Protein AF-A0A935HX76-F1 (afdb_monomer_lite)

Radius of gyration: 33.96 Å; chains: 1; bounding box: 67×40×99 Å

Secondary structure (DSSP, 8-state):
--HHHHHHHHHHHHHHHHHHHHHHHHHHHHHHHTS-GGG--HHHHHHHHHHHHHHHHHHHHHHHHHHH--GGGHHHHHHHHHHHHHHHHHHHHHHHHHHHHHHHHHHHHHHHHHHHHHHHHHHHHHHHHHHHHHHHHHHHHHHHHTT-

Sequence (148 aa):
MDREFSNFVKKIAGNIAFTGAVLLPVTLFLSFLVIPDIALSGSVFTYTSLAFISLLFLCNFLYAVIKNSEVKYIGAAFYLLIISLGFIILKNQAAFGAASEKHLAVINLKAQELEKRKKERQLILQALMVRKFITGYVLHVINLMLRL

pLDDT: mean 87.77, std 7.16, range [55.03, 96.75]

Structure (mmCIF, N/CA/C/O backbone):
data_AF-A0A935HX76-F1
#
_entry.id   AF-A0A935HX76-F1
#
loop_
_atom_site.group_PDB
_atom_site.id
_atom_site.type_symbol
_atom_site.label_atom_id
_atom_site.label_alt_id
_atom_site.label_comp_id
_atom_site.label_asym_id
_atom_site.label_entity_id
_atom_site.label_seq_id
_atom_site.pdbx_PDB_ins_code
_atom_site.Cartn_x
_atom_site.Cartn_y
_atom_site.Cartn_z
_atom_site.occupancy
_atom_site.B_iso_or_equiv
_atom_site.auth_seq_id
_atom_site.auth_comp_id
_atom_site.auth_asym_id
_atom_site.auth_atom_id
_atom_site.pdbx_PDB_model_num
ATOM 1 N N . MET A 1 1 ? -25.492 20.176 22.865 1.00 55.03 1 MET A N 1
ATOM 2 C CA . MET A 1 1 ? -25.484 18.921 22.085 1.00 55.03 1 MET A CA 1
ATOM 3 C C . MET A 1 1 ? -25.967 17.825 23.021 1.00 55.03 1 MET A C 1
ATOM 5 O O . MET A 1 1 ? -25.316 17.605 24.039 1.00 55.03 1 MET A O 1
ATOM 9 N N . ASP A 1 2 ? -27.132 17.236 22.754 1.00 75.38 2 ASP A N 1
ATOM 10 C CA . ASP A 1 2 ? -27.762 16.276 23.665 1.00 75.38 2 ASP A CA 1
ATOM 11 C C . ASP A 1 2 ? -26.901 15.024 23.847 1.00 75.38 2 ASP A C 1
ATOM 13 O O . ASP A 1 2 ? -26.417 14.421 22.884 1.00 75.38 2 ASP A O 1
ATOM 17 N N . ARG A 1 3 ? -26.678 14.639 25.110 1.00 77.06 3 ARG A N 1
ATOM 18 C CA . ARG A 1 3 ? -25.843 13.480 25.478 1.00 77.06 3 ARG A CA 1
ATOM 19 C C . ARG A 1 3 ? -26.363 12.184 24.851 1.00 77.06 3 ARG A C 1
ATOM 21 O O . ARG A 1 3 ? -25.574 11.310 24.504 1.00 77.06 3 ARG A O 1
ATOM 28 N N . GLU A 1 4 ? -27.674 12.096 24.662 1.00 77.31 4 GLU A N 1
ATOM 29 C CA . GLU A 1 4 ? -28.353 10.978 24.013 1.00 77.31 4 GLU A CA 1
ATOM 30 C C . GLU A 1 4 ? -27.970 10.855 22.531 1.00 77.31 4 GLU A C 1
ATOM 32 O O . GLU A 1 4 ? -27.551 9.786 22.085 1.00 77.31 4 GLU A O 1
ATOM 37 N N . PHE A 1 5 ? -27.972 11.972 21.797 1.00 76.94 5 PHE A N 1
ATOM 38 C CA . PHE A 1 5 ? -27.533 12.015 20.401 1.00 76.94 5 PHE A CA 1
ATOM 39 C C . PHE A 1 5 ? -26.046 11.653 20.258 1.00 76.94 5 PHE A C 1
ATOM 41 O O . PHE A 1 5 ? -25.671 10.865 19.391 1.00 76.94 5 PHE A O 1
ATOM 48 N N . SER A 1 6 ? -25.186 12.158 21.151 1.00 74.31 6 SER A N 1
ATOM 49 C CA . SER A 1 6 ? -23.754 11.816 21.148 1.00 74.31 6 SER A CA 1
ATOM 50 C C . SER A 1 6 ? -23.509 10.318 21.369 1.00 74.31 6 SER A C 1
ATOM 52 O O . SER A 1 6 ? -22.677 9.716 20.688 1.00 74.31 6 SER A O 1
ATOM 54 N N . ASN A 1 7 ? -24.253 9.693 22.284 1.00 78.75 7 ASN A N 1
ATOM 55 C CA . ASN A 1 7 ? -24.139 8.262 22.560 1.00 78.75 7 ASN A CA 1
ATOM 56 C C . ASN A 1 7 ? -24.668 7.403 21.404 1.00 78.75 7 ASN A C 1
ATOM 58 O O . ASN A 1 7 ? -24.053 6.391 21.065 1.00 78.75 7 ASN A O 1
ATOM 62 N N . PHE A 1 8 ? -25.758 7.827 20.761 1.00 77.88 8 PHE A N 1
ATOM 63 C CA . PHE A 1 8 ? -26.295 7.171 19.570 1.00 77.88 8 PHE A CA 1
ATOM 64 C C . PHE A 1 8 ? -25.283 7.171 18.417 1.00 77.88 8 PHE A C 1
ATOM 66 O O . PHE A 1 8 ? -24.963 6.113 17.869 1.00 77.88 8 PHE A O 1
ATOM 73 N N . VAL A 1 9 ? -24.700 8.336 18.112 1.00 78.25 9 VAL A N 1
ATOM 74 C CA . VAL A 1 9 ? -23.682 8.478 17.061 1.00 78.25 9 VAL A CA 1
ATOM 75 C C . VAL A 1 9 ? -22.449 7.628 17.369 1.00 78.25 9 VAL A C 1
ATOM 77 O O . VAL A 1 9 ? -21.981 6.907 16.492 1.00 78.25 9 VAL A O 1
ATOM 80 N N . LYS A 1 10 ? -21.947 7.640 18.612 1.00 74.88 10 LYS A N 1
ATOM 81 C CA . LYS A 1 10 ? -20.795 6.813 19.018 1.00 74.88 10 LYS A CA 1
ATOM 82 C C . LYS A 1 10 ? -21.051 5.322 18.837 1.00 74.88 10 LYS A C 1
ATOM 84 O O . LYS A 1 10 ? -20.163 4.609 18.380 1.00 74.88 10 LYS A O 1
ATOM 89 N N . LYS A 1 11 ? -22.253 4.851 19.171 1.00 80.69 11 LYS A N 1
ATOM 90 C CA . LYS A 1 11 ? -22.613 3.435 19.058 1.00 80.69 11 LYS A CA 1
ATOM 91 C C . LYS A 1 11 ? -22.684 2.985 17.599 1.00 80.69 11 LYS A C 1
ATOM 93 O O . LYS A 1 11 ? -22.139 1.939 17.261 1.00 80.69 11 LYS A O 1
ATOM 98 N N . ILE A 1 12 ? -23.308 3.783 16.731 1.00 84.50 12 ILE A N 1
ATOM 99 C CA . ILE A 1 12 ? -23.416 3.467 15.300 1.00 84.50 12 ILE A CA 1
ATOM 100 C C . ILE A 1 12 ? -22.058 3.589 14.611 1.00 84.50 12 ILE A C 1
ATOM 102 O O . ILE A 1 12 ? -21.601 2.633 13.987 1.00 84.50 12 ILE A O 1
ATOM 106 N N . ALA A 1 13 ? -21.390 4.735 14.750 1.00 82.81 13 ALA A N 1
ATOM 107 C CA . ALA A 1 13 ? -20.107 4.983 14.101 1.00 82.81 13 ALA A CA 1
ATOM 108 C C . ALA A 1 13 ? -19.023 4.023 14.607 1.00 82.81 13 ALA A C 1
ATOM 110 O O . ALA A 1 13 ? -18.251 3.502 13.807 1.00 82.81 13 ALA A O 1
ATOM 111 N N . GLY A 1 14 ? -19.000 3.740 15.913 1.00 80.62 14 GLY A N 1
ATOM 112 C CA . GLY A 1 14 ? -18.091 2.770 16.518 1.00 80.62 14 GLY A CA 1
ATOM 113 C C . GLY A 1 14 ? -18.295 1.368 15.952 1.00 80.62 14 GLY A C 1
ATOM 114 O O . GLY A 1 14 ? -17.329 0.758 15.502 1.00 80.62 14 GLY A O 1
ATOM 115 N N . ASN A 1 15 ? -19.540 0.884 15.886 1.00 83.94 15 ASN A N 1
ATOM 116 C CA . ASN A 1 15 ? -19.824 -0.427 15.300 1.00 83.94 15 ASN A CA 1
ATOM 117 C C . ASN A 1 15 ? -19.412 -0.505 13.825 1.00 83.94 15 ASN A C 1
ATOM 119 O O . ASN A 1 15 ? -18.750 -1.463 13.444 1.00 83.94 15 ASN A O 1
ATOM 123 N N . ILE A 1 16 ? -19.740 0.504 13.010 1.00 87.50 16 ILE A N 1
ATOM 124 C CA . ILE A 1 16 ? -19.343 0.537 11.592 1.00 87.50 16 ILE A CA 1
ATOM 125 C C . ILE A 1 16 ? -17.815 0.529 11.459 1.00 87.50 16 ILE A C 1
ATOM 127 O O . ILE A 1 16 ? -17.267 -0.264 10.692 1.00 87.50 16 ILE A O 1
ATOM 131 N N . ALA A 1 17 ? -17.123 1.376 12.226 1.00 86.19 17 ALA A N 1
ATOM 132 C CA . ALA A 1 17 ? -15.667 1.463 12.207 1.00 86.19 17 ALA A CA 1
ATOM 133 C C . ALA A 1 17 ? -15.014 0.144 12.633 1.00 86.19 17 ALA A C 1
ATOM 135 O O . ALA A 1 17 ? -14.057 -0.293 12.004 1.00 86.19 17 ALA A O 1
ATOM 136 N N . PHE A 1 18 ? -15.547 -0.518 13.660 1.00 86.62 18 PHE A N 1
ATOM 137 C CA . PHE A 1 18 ? -15.044 -1.805 14.125 1.00 86.62 18 PHE A CA 1
ATOM 138 C C . PHE A 1 18 ? -15.278 -2.918 13.108 1.00 86.62 18 PHE A C 1
ATOM 140 O O . PHE A 1 18 ? -14.344 -3.645 12.783 1.00 86.62 18 PHE A O 1
ATOM 147 N N . THR A 1 19 ? -16.485 -3.026 12.546 1.00 88.25 19 THR A N 1
ATOM 148 C CA . THR A 1 19 ? -16.773 -4.010 11.495 1.00 88.25 19 THR A CA 1
ATOM 149 C C . THR A 1 19 ? -15.864 -3.800 10.285 1.00 88.25 19 THR A C 1
ATOM 151 O O . THR A 1 19 ? -15.286 -4.764 9.786 1.00 88.25 19 THR A O 1
ATOM 154 N N . GLY A 1 20 ? -15.665 -2.551 9.853 1.00 89.00 20 GLY A N 1
ATOM 155 C CA . GLY A 1 20 ? -14.722 -2.226 8.782 1.00 89.00 20 GLY A CA 1
ATOM 156 C C . GLY A 1 20 ? -13.276 -2.584 9.137 1.00 89.00 20 GLY A C 1
ATOM 157 O O . GLY A 1 20 ? -12.587 -3.227 8.348 1.00 89.00 20 GLY A O 1
ATOM 158 N N . ALA A 1 21 ? -12.827 -2.232 10.343 1.00 88.94 21 ALA A N 1
ATOM 159 C CA . ALA A 1 21 ? -11.473 -2.513 10.811 1.00 88.94 21 ALA A CA 1
ATOM 160 C C . ALA A 1 21 ? -11.178 -4.012 10.939 1.00 88.94 21 ALA A C 1
ATOM 162 O O . ALA A 1 21 ? -10.058 -4.413 10.653 1.00 88.94 21 ALA A O 1
ATOM 163 N N . VAL A 1 22 ? -12.164 -4.835 11.311 1.00 89.94 22 VAL A N 1
ATOM 164 C CA . VAL A 1 22 ? -12.043 -6.303 11.367 1.00 89.94 22 VAL A CA 1
ATOM 165 C C . VAL A 1 22 ? -12.080 -6.928 9.970 1.00 89.94 22 VAL A C 1
ATOM 167 O O . VAL A 1 22 ? -11.416 -7.934 9.723 1.00 89.94 22 VAL A O 1
ATOM 170 N N . LEU A 1 23 ? -12.803 -6.325 9.025 1.00 93.25 23 LEU A N 1
ATOM 171 C CA . LEU A 1 23 ? -12.852 -6.800 7.643 1.00 93.25 23 LEU A CA 1
ATOM 172 C C . LEU A 1 23 ? -11.525 -6.566 6.895 1.00 93.25 23 LEU A C 1
ATOM 174 O O . LEU A 1 23 ? -11.131 -7.376 6.053 1.00 93.25 23 LEU A O 1
ATOM 178 N N . LEU A 1 24 ? -10.806 -5.487 7.212 1.00 91.38 24 LEU A N 1
ATOM 179 C CA . LEU A 1 24 ? -9.512 -5.152 6.604 1.00 91.38 24 LEU A CA 1
ATOM 180 C C . LEU A 1 24 ? -8.436 -6.251 6.734 1.00 91.38 24 LEU A C 1
ATOM 182 O O . LEU A 1 24 ? -7.872 -6.623 5.710 1.00 91.38 24 LEU A O 1
ATOM 186 N N . PRO A 1 25 ? -8.127 -6.824 7.913 1.00 90.88 25 PRO A N 1
ATOM 187 C CA . PRO A 1 25 ? -7.128 -7.884 8.019 1.00 90.88 25 PRO A CA 1
ATOM 188 C C . PRO A 1 25 ? -7.560 -9.164 7.294 1.00 90.88 25 PRO A C 1
ATOM 190 O O . PRO A 1 25 ? -6.720 -9.823 6.687 1.00 90.88 25 PRO A O 1
ATOM 193 N N . VAL A 1 26 ? -8.857 -9.494 7.281 1.00 91.62 26 VAL A N 1
ATOM 194 C CA . VAL A 1 26 ? -9.381 -10.653 6.533 1.00 91.62 26 VAL A CA 1
ATOM 195 C C . VAL A 1 26 ? -9.187 -10.459 5.028 1.00 91.62 26 VAL A C 1
ATOM 197 O O . VAL A 1 26 ? -8.671 -11.337 4.339 1.00 91.62 26 VAL A O 1
ATOM 200 N N . THR A 1 27 ? -9.552 -9.286 4.510 1.00 92.50 27 THR A N 1
ATOM 201 C CA . THR A 1 27 ? -9.378 -8.952 3.088 1.00 92.50 27 THR A CA 1
ATOM 202 C C . THR A 1 27 ? -7.907 -8.828 2.699 1.00 92.50 27 THR A C 1
ATOM 204 O O . THR A 1 27 ? -7.526 -9.278 1.620 1.00 92.50 27 THR A O 1
ATOM 207 N N . LEU A 1 28 ? -7.057 -8.296 3.581 1.00 92.69 28 LEU A N 1
ATOM 208 C CA . LEU A 1 28 ? -5.609 -8.253 3.387 1.00 92.69 28 LEU A CA 1
ATOM 209 C C . LEU A 1 28 ? -5.012 -9.661 3.303 1.00 92.69 28 LEU A C 1
ATOM 211 O O . LEU A 1 28 ? -4.186 -9.915 2.428 1.00 92.69 28 LEU A O 1
ATOM 215 N N . PHE A 1 29 ? -5.454 -10.575 4.170 1.00 92.56 29 PHE A N 1
ATOM 216 C CA . PHE A 1 29 ? -5.018 -11.970 4.162 1.00 92.56 29 PHE A CA 1
ATOM 217 C C . PHE A 1 29 ? -5.385 -12.666 2.850 1.00 92.56 29 PHE A C 1
ATOM 219 O O . PHE A 1 29 ? -4.523 -13.241 2.188 1.00 92.56 29 PHE A O 1
ATOM 226 N N . LEU A 1 30 ? -6.645 -12.541 2.428 1.00 92.38 30 LEU A N 1
ATOM 227 C CA . LEU A 1 30 ? -7.109 -13.079 1.148 1.00 92.38 30 LEU A CA 1
ATOM 228 C C . LEU A 1 30 ? -6.348 -12.464 -0.028 1.00 92.38 30 LEU A C 1
ATOM 230 O O . LEU A 1 30 ? -5.911 -13.183 -0.920 1.00 92.38 30 LEU A O 1
ATOM 234 N N . SER A 1 31 ? -6.135 -11.145 -0.011 1.00 89.44 31 SER A N 1
ATOM 235 C CA . SER A 1 31 ? -5.357 -10.463 -1.044 1.00 89.44 31 SER A CA 1
ATOM 236 C C . SER A 1 31 ? -3.941 -11.012 -1.130 1.00 89.44 31 SER A C 1
ATOM 238 O O . SER A 1 31 ? -3.451 -11.155 -2.241 1.00 89.44 31 SER A O 1
ATOM 240 N N . PHE A 1 32 ? -3.299 -11.310 0.003 1.00 88.38 32 PHE A N 1
ATOM 241 C CA . PHE A 1 32 ? -1.952 -11.871 0.048 1.00 88.38 32 PHE A CA 1
ATOM 242 C C . PHE A 1 32 ? -1.890 -13.290 -0.534 1.00 88.38 32 PHE A C 1
ATOM 244 O O . PHE A 1 32 ? -0.975 -13.580 -1.296 1.00 88.38 32 PHE A O 1
ATOM 251 N N . LEU A 1 33 ? -2.885 -14.140 -0.253 1.00 89.62 33 LEU A N 1
ATOM 252 C CA . LEU A 1 33 ? -2.962 -15.507 -0.793 1.00 89.62 33 LEU A CA 1
ATOM 253 C C . LEU A 1 33 ? -3.124 -15.564 -2.318 1.00 89.62 33 LEU A C 1
ATOM 255 O O . LEU A 1 33 ? -2.740 -16.550 -2.936 1.00 89.62 33 LEU A O 1
ATOM 259 N N . VAL A 1 34 ? -3.709 -14.527 -2.920 1.00 90.81 34 VAL A N 1
ATOM 260 C CA . VAL A 1 34 ? -3.967 -14.460 -4.369 1.00 90.81 34 VAL A CA 1
ATOM 261 C C . VAL A 1 34 ? -2.817 -13.767 -5.124 1.00 90.81 34 VAL A C 1
ATOM 263 O O . VAL A 1 34 ? -2.847 -13.683 -6.352 1.00 90.81 34 VAL A O 1
ATOM 266 N N . ILE A 1 35 ? -1.782 -13.270 -4.432 1.00 87.94 35 ILE A N 1
ATOM 267 C CA . ILE A 1 35 ? -0.624 -12.654 -5.098 1.00 87.94 35 ILE A CA 1
ATOM 268 C C . ILE A 1 35 ? 0.163 -13.738 -5.852 1.00 87.94 35 ILE A C 1
ATOM 270 O O . ILE A 1 35 ? 0.538 -14.738 -5.245 1.00 87.94 35 ILE A O 1
ATOM 274 N N . PRO A 1 36 ? 0.458 -13.550 -7.152 1.00 86.06 36 PRO A N 1
ATOM 275 C CA . PRO A 1 36 ? 1.276 -14.496 -7.902 1.00 86.06 36 PRO A CA 1
ATOM 276 C C . PRO A 1 36 ? 2.738 -14.455 -7.437 1.00 86.06 36 PRO A C 1
ATOM 278 O O . PRO A 1 36 ? 3.252 -13.385 -7.110 1.00 86.06 36 PRO A O 1
ATOM 281 N N . ASP A 1 37 ? 3.446 -15.585 -7.510 1.00 85.88 37 ASP A N 1
ATOM 282 C CA . ASP A 1 37 ? 4.833 -15.717 -7.022 1.00 85.88 37 ASP A CA 1
ATOM 283 C C . ASP A 1 37 ? 5.797 -14.682 -7.622 1.00 85.88 37 ASP A C 1
ATOM 285 O O . ASP A 1 37 ? 6.702 -14.195 -6.954 1.00 85.88 37 ASP A O 1
ATOM 289 N N . ILE A 1 38 ? 5.571 -14.284 -8.878 1.00 85.06 38 ILE A N 1
ATOM 290 C CA . ILE A 1 38 ? 6.367 -13.256 -9.569 1.00 85.06 38 ILE A CA 1
ATOM 291 C C . ILE A 1 38 ? 6.239 -11.852 -8.957 1.00 85.06 38 ILE A C 1
ATOM 293 O O . ILE A 1 38 ? 7.080 -10.997 -9.211 1.00 85.06 38 ILE A O 1
ATOM 297 N N . ALA A 1 39 ? 5.170 -11.601 -8.205 1.00 86.25 39 ALA A N 1
ATOM 298 C CA . ALA A 1 39 ? 4.901 -10.340 -7.526 1.00 86.25 39 ALA A CA 1
ATOM 299 C C . ALA A 1 39 ? 5.263 -10.410 -6.033 1.00 86.25 39 ALA A C 1
ATOM 301 O O . ALA A 1 39 ? 5.159 -9.404 -5.328 1.00 86.25 39 ALA A O 1
ATOM 302 N N . LEU A 1 40 ? 5.676 -11.585 -5.540 1.00 87.56 40 LEU A N 1
ATOM 303 C CA . LEU A 1 40 ? 6.129 -11.771 -4.171 1.00 87.56 40 LEU A CA 1
ATOM 304 C C . LEU A 1 40 ? 7.564 -11.254 -4.035 1.00 87.56 40 LEU A C 1
ATOM 306 O O . LEU A 1 40 ? 8.478 -11.673 -4.740 1.00 87.56 40 LEU A O 1
ATOM 310 N N . SER A 1 41 ? 7.774 -10.343 -3.094 1.00 90.31 41 SER A N 1
ATOM 311 C CA . SER A 1 41 ? 9.094 -9.803 -2.781 1.00 90.31 41 SER A CA 1
ATOM 312 C C . SER A 1 41 ? 9.234 -9.568 -1.279 1.00 90.31 41 SER A C 1
ATOM 314 O O . SER A 1 41 ? 8.243 -9.501 -0.544 1.00 90.31 41 SER A O 1
ATOM 316 N N . GLY A 1 42 ? 10.473 -9.420 -0.800 1.00 90.00 42 GLY A N 1
ATOM 317 C CA . GLY A 1 42 ? 10.731 -9.157 0.620 1.00 90.00 42 GLY A CA 1
ATOM 318 C C . GLY A 1 42 ? 10.032 -7.890 1.133 1.00 90.00 42 GLY A C 1
ATOM 319 O O . GLY A 1 42 ? 9.551 -7.857 2.267 1.00 90.00 42 GLY A O 1
ATOM 320 N N . SER A 1 43 ? 9.890 -6.866 0.285 1.00 92.00 43 SER A N 1
ATOM 321 C CA . SER A 1 43 ? 9.164 -5.638 0.625 1.00 92.00 43 SER A CA 1
ATOM 322 C C . SER A 1 43 ? 7.654 -5.868 0.726 1.00 92.00 43 SER A C 1
ATOM 324 O O . SER A 1 43 ? 7.040 -5.396 1.681 1.00 92.00 43 SER A O 1
ATOM 326 N N . VAL A 1 44 ? 7.058 -6.659 -0.175 1.00 93.19 44 VAL A N 1
ATOM 327 C CA . VAL A 1 44 ? 5.641 -7.065 -0.088 1.00 93.19 44 VAL A CA 1
ATOM 328 C C . VAL A 1 44 ? 5.359 -7.786 1.229 1.00 93.19 44 VAL A C 1
ATOM 330 O O . VAL A 1 44 ? 4.382 -7.458 1.907 1.00 93.19 44 VAL A O 1
ATOM 333 N N . PHE A 1 45 ? 6.227 -8.714 1.638 1.00 93.38 45 PHE A N 1
ATOM 334 C CA . PHE A 1 45 ? 6.086 -9.424 2.912 1.00 93.38 45 PHE A CA 1
ATOM 335 C C . PHE A 1 45 ? 6.204 -8.484 4.122 1.00 93.38 45 PHE A C 1
ATOM 337 O O . PHE A 1 45 ? 5.381 -8.531 5.042 1.00 93.38 45 PHE A O 1
ATOM 344 N N . THR A 1 46 ? 7.185 -7.579 4.097 1.00 95.19 46 THR A N 1
ATOM 345 C CA . THR A 1 46 ? 7.434 -6.616 5.181 1.00 95.19 46 THR A CA 1
ATOM 346 C C . THR A 1 46 ? 6.253 -5.664 5.369 1.00 95.19 46 THR A C 1
ATOM 348 O O . THR A 1 46 ? 5.738 -5.528 6.479 1.00 95.19 46 THR A O 1
ATOM 351 N N . TYR A 1 47 ? 5.766 -5.047 4.287 1.00 95.38 47 TYR A N 1
ATOM 352 C CA . TYR A 1 47 ? 4.623 -4.134 4.357 1.00 95.38 47 TYR A CA 1
ATOM 353 C C . TYR A 1 47 ? 3.327 -4.853 4.737 1.00 95.38 47 TYR A C 1
ATOM 355 O O . TYR A 1 47 ? 2.537 -4.306 5.502 1.00 95.38 47 TYR A O 1
ATOM 363 N N . THR A 1 48 ? 3.127 -6.094 4.281 1.00 94.12 48 THR A N 1
ATOM 364 C CA . THR A 1 48 ? 1.979 -6.913 4.709 1.00 94.12 48 THR A CA 1
ATOM 365 C C . THR A 1 48 ? 2.018 -7.167 6.215 1.00 94.12 48 THR A C 1
ATOM 367 O O . THR A 1 48 ? 1.018 -6.967 6.900 1.00 94.12 48 THR A O 1
ATOM 370 N N . SER A 1 49 ? 3.181 -7.546 6.750 1.00 94.81 49 SER A N 1
ATOM 371 C CA . SER A 1 49 ? 3.357 -7.814 8.183 1.00 94.81 49 SER A CA 1
ATOM 372 C C . SER A 1 49 ? 3.107 -6.565 9.032 1.00 94.81 49 SER A C 1
ATOM 374 O O . SER A 1 49 ? 2.362 -6.612 10.011 1.00 94.81 49 SER A O 1
ATOM 376 N N . LEU A 1 50 ? 3.664 -5.420 8.622 1.00 96.25 50 LEU A N 1
ATOM 377 C CA . LEU A 1 50 ? 3.444 -4.133 9.289 1.00 96.25 50 LEU A CA 1
ATOM 378 C C . LEU A 1 50 ? 1.972 -3.696 9.244 1.00 96.25 50 LEU A C 1
ATOM 380 O O . LEU A 1 50 ? 1.448 -3.189 10.242 1.00 96.25 50 LEU A O 1
ATOM 384 N N . ALA A 1 51 ? 1.286 -3.927 8.121 1.00 95.31 51 ALA A N 1
ATOM 385 C CA . ALA A 1 51 ? -0.145 -3.672 7.994 1.00 95.31 51 ALA A CA 1
ATOM 386 C C . ALA A 1 51 ? -0.963 -4.539 8.965 1.00 95.31 51 ALA A C 1
ATOM 388 O O . ALA A 1 51 ? -1.821 -4.004 9.665 1.00 95.31 51 ALA A O 1
ATOM 389 N N . PHE A 1 52 ? -0.665 -5.840 9.080 1.00 94.75 52 PHE A N 1
ATOM 390 C CA . PHE A 1 52 ? -1.338 -6.731 10.035 1.00 94.75 52 PHE A CA 1
ATOM 391 C C . PHE A 1 52 ? -1.158 -6.289 11.483 1.00 94.75 52 PHE A C 1
ATOM 393 O O . PHE A 1 52 ? -2.143 -6.179 12.212 1.00 94.75 52 PHE A O 1
ATOM 400 N N . ILE A 1 53 ? 0.078 -5.998 11.892 1.00 95.06 53 ILE A N 1
ATOM 401 C CA . ILE A 1 53 ? 0.372 -5.534 13.253 1.00 95.06 53 ILE A CA 1
ATOM 402 C C . ILE A 1 53 ? -0.421 -4.254 13.549 1.00 95.06 53 ILE A C 1
ATOM 404 O O . ILE A 1 53 ? -1.105 -4.168 14.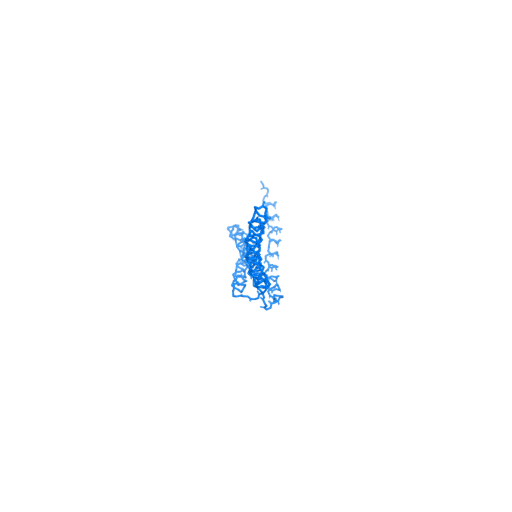568 1.00 95.06 53 ILE A O 1
ATOM 408 N N . SER A 1 54 ? -0.401 -3.289 12.628 1.00 94.56 54 SER A N 1
ATOM 409 C CA . SER A 1 54 ? -1.122 -2.019 12.783 1.00 94.56 54 SER A CA 1
ATOM 410 C C . SER A 1 54 ? -2.641 -2.220 12.877 1.00 94.56 54 SER A C 1
ATOM 412 O O . SER A 1 54 ? -3.295 -1.594 13.711 1.00 94.56 54 SER A O 1
ATOM 414 N N . LEU A 1 55 ? -3.208 -3.124 12.069 1.00 93.94 55 LEU A N 1
ATOM 415 C CA . LEU A 1 55 ? -4.637 -3.463 12.093 1.00 93.94 55 LEU A CA 1
ATOM 416 C C . LEU A 1 55 ? -5.055 -4.172 13.388 1.00 93.94 55 LEU A C 1
ATOM 418 O O . LEU A 1 55 ? -6.151 -3.921 13.889 1.00 93.94 55 LEU A O 1
ATOM 422 N N . LEU A 1 56 ? -4.194 -5.014 13.965 1.00 92.44 56 LEU A N 1
ATOM 423 C CA . LEU A 1 56 ? -4.455 -5.642 15.264 1.00 92.44 56 LEU A CA 1
ATOM 424 C C . LEU A 1 56 ? -4.532 -4.597 16.383 1.00 92.44 56 LEU A C 1
ATOM 426 O O . LEU A 1 56 ? -5.478 -4.617 17.174 1.00 92.44 56 LEU A O 1
ATOM 430 N N . PHE A 1 57 ? -3.594 -3.646 16.416 1.00 93.38 57 PHE A N 1
ATOM 431 C CA . PHE A 1 57 ? -3.651 -2.526 17.361 1.00 93.38 57 PHE A CA 1
ATOM 432 C C . PHE A 1 57 ?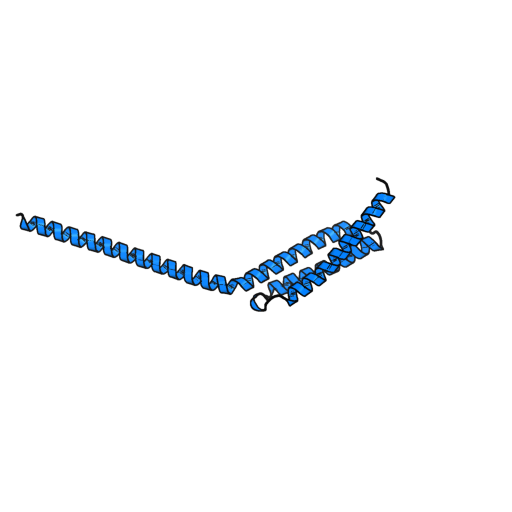 -4.889 -1.653 17.141 1.00 93.38 57 PHE A C 1
ATOM 434 O O . PHE A 1 57 ? -5.553 -1.278 18.108 1.00 93.38 57 PHE A O 1
ATOM 441 N N . LEU A 1 58 ? -5.248 -1.382 15.882 1.00 93.56 58 LEU A N 1
ATOM 442 C CA . LEU A 1 58 ? -6.462 -0.644 15.538 1.00 93.56 58 LEU A CA 1
ATOM 443 C C . LEU A 1 58 ? -7.715 -1.332 16.093 1.00 93.56 58 LEU A C 1
ATOM 445 O O . LEU A 1 58 ? -8.534 -0.682 16.741 1.00 93.56 58 LEU A O 1
ATOM 449 N N . CYS A 1 59 ? -7.853 -2.642 15.875 1.00 91.00 59 CYS A N 1
ATOM 450 C CA . CYS A 1 59 ? -8.983 -3.416 16.387 1.00 91.00 59 CYS A CA 1
ATOM 451 C C . CYS A 1 59 ? -9.035 -3.384 17.917 1.00 91.00 59 CYS A C 1
ATOM 453 O O . CYS A 1 59 ? -10.114 -3.237 18.487 1.00 91.00 59 CYS A O 1
ATOM 455 N N . ASN A 1 60 ? -7.880 -3.470 18.583 1.00 91.06 60 ASN A N 1
ATOM 456 C CA . ASN A 1 60 ? -7.792 -3.411 20.040 1.00 91.06 60 ASN A CA 1
ATOM 457 C C . ASN A 1 60 ? -8.256 -2.047 20.585 1.00 91.06 60 ASN A C 1
ATOM 459 O O . ASN A 1 60 ? -9.096 -1.989 21.482 1.00 91.06 60 ASN A O 1
ATOM 463 N N . PHE A 1 61 ? -7.798 -0.943 19.988 1.00 89.81 61 PHE A N 1
ATOM 464 C CA . PHE A 1 61 ? -8.216 0.398 20.403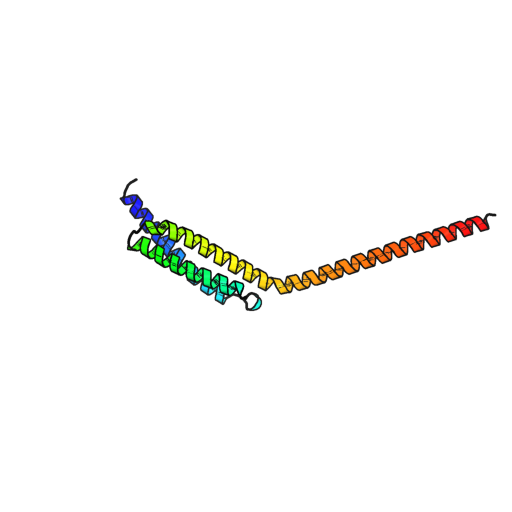 1.00 89.81 61 PHE A CA 1
ATOM 465 C C . PHE A 1 61 ? -9.677 0.691 20.076 1.00 89.81 61 PHE A C 1
ATOM 467 O O . PHE A 1 61 ? -10.374 1.260 20.912 1.00 89.81 61 PHE A O 1
ATOM 474 N N . LEU A 1 62 ? -10.180 0.268 18.914 1.00 88.44 62 LEU A N 1
ATOM 475 C CA . LEU A 1 62 ? -11.605 0.398 18.598 1.00 88.44 62 LEU A CA 1
ATOM 476 C C . LEU A 1 62 ? -12.469 -0.426 19.556 1.00 88.44 62 LEU A C 1
ATOM 478 O O . LEU A 1 62 ? -13.502 0.060 20.014 1.00 88.44 62 LEU A O 1
ATOM 482 N N . TYR A 1 63 ? -12.027 -1.628 19.928 1.00 87.56 63 TYR A N 1
ATOM 483 C CA . TYR A 1 63 ? -12.699 -2.430 20.946 1.00 87.56 63 TYR A CA 1
ATOM 484 C C . TYR A 1 63 ? -12.732 -1.711 22.303 1.00 87.56 63 TYR A C 1
ATOM 486 O O . TYR A 1 63 ? -13.795 -1.636 22.921 1.00 87.56 63 TYR A O 1
ATOM 494 N N . ALA A 1 64 ? -11.617 -1.116 22.742 1.00 86.25 64 ALA A N 1
ATOM 495 C CA . ALA A 1 64 ? -11.561 -0.328 23.976 1.00 86.25 64 ALA A CA 1
ATOM 496 C C . ALA A 1 64 ? -12.494 0.898 23.931 1.00 86.25 64 ALA A C 1
ATOM 498 O O . ALA A 1 64 ? -13.216 1.164 24.892 1.00 86.25 64 ALA A O 1
ATOM 499 N N . VAL A 1 65 ? -12.553 1.608 22.800 1.00 84.25 65 VAL A N 1
ATOM 500 C CA . VAL A 1 65 ? -13.463 2.750 22.601 1.00 84.25 65 VAL A CA 1
ATOM 501 C C . VAL A 1 65 ? -14.927 2.321 22.698 1.00 84.25 65 VAL A C 1
ATOM 503 O O . VAL A 1 65 ? -15.722 3.018 23.321 1.00 84.25 65 VAL A O 1
ATOM 506 N N . ILE A 1 66 ? -15.301 1.188 22.102 1.00 82.00 66 ILE A N 1
ATOM 507 C CA . ILE A 1 66 ? -16.699 0.731 22.064 1.00 82.00 66 ILE A CA 1
ATOM 508 C C . ILE A 1 66 ? -17.125 0.139 23.406 1.00 82.00 66 ILE A C 1
ATOM 510 O O . ILE A 1 66 ? -18.214 0.437 23.893 1.00 82.00 66 ILE A O 1
ATOM 514 N N . LYS A 1 67 ? -16.278 -0.702 24.008 1.00 80.44 67 LYS A N 1
ATOM 515 C CA . LYS A 1 67 ? -16.604 -1.434 25.237 1.00 80.44 67 LYS A CA 1
ATOM 516 C C . LYS A 1 67 ? -16.468 -0.560 26.481 1.00 80.44 67 LYS A C 1
ATOM 518 O O . LYS A 1 67 ? -17.370 -0.554 27.312 1.00 80.44 67 LYS A O 1
ATOM 523 N N . ASN A 1 68 ? -15.373 0.190 26.595 1.00 78.44 68 ASN A N 1
ATOM 524 C CA . ASN A 1 68 ? -15.064 0.977 27.792 1.00 78.44 68 ASN A CA 1
ATOM 525 C C . ASN A 1 68 ? -15.461 2.454 27.645 1.00 78.44 68 ASN A C 1
ATOM 527 O O . ASN A 1 68 ? -15.320 3.221 28.592 1.00 78.44 68 ASN A O 1
ATOM 531 N N . SER A 1 69 ? -15.956 2.879 26.472 1.00 71.44 69 SER A N 1
ATOM 532 C CA . SER A 1 69 ? -16.265 4.288 26.168 1.00 71.44 69 SER A CA 1
ATOM 533 C C . SER A 1 69 ? -15.073 5.240 26.366 1.00 71.44 69 SER A C 1
ATOM 535 O O . SER A 1 69 ? -15.247 6.446 26.558 1.00 71.44 69 SER A O 1
ATOM 537 N N . GLU A 1 70 ? -13.846 4.715 26.287 1.00 75.50 70 GLU A N 1
ATOM 538 C CA . GLU A 1 70 ? -12.611 5.471 26.487 1.00 75.50 70 GLU A CA 1
ATOM 539 C C . GLU A 1 70 ? -12.274 6.305 25.247 1.00 75.50 70 GLU A C 1
ATOM 541 O O . GLU A 1 70 ? -11.496 5.922 24.373 1.00 75.50 70 GLU A O 1
ATOM 546 N N . VAL A 1 71 ? -12.858 7.503 25.191 1.00 73.75 71 VAL A N 1
ATOM 547 C CA . VAL A 1 71 ? -12.723 8.461 24.078 1.00 73.75 71 VAL A CA 1
ATOM 548 C C . VAL A 1 71 ? -11.257 8.847 23.803 1.00 73.75 71 VAL A C 1
ATOM 550 O O . VAL A 1 71 ? -10.922 9.252 22.691 1.00 73.75 71 VAL A O 1
ATOM 553 N N . LYS A 1 72 ? -10.366 8.670 24.790 1.00 81.44 72 LYS A N 1
ATOM 554 C CA . LYS A 1 72 ? -8.923 8.943 24.700 1.00 81.44 72 LYS A CA 1
ATOM 555 C C . LYS A 1 72 ? -8.240 8.188 23.552 1.00 81.44 72 LYS A C 1
ATOM 557 O O . LYS A 1 72 ? -7.304 8.718 22.958 1.00 81.44 72 LYS A O 1
ATOM 562 N N . TYR A 1 73 ? -8.705 6.984 23.214 1.00 83.44 73 TYR A N 1
ATOM 563 C CA . TYR A 1 73 ? -8.069 6.156 22.183 1.00 83.44 73 TYR A CA 1
ATOM 564 C C . TYR A 1 73 ? -8.597 6.396 20.768 1.00 83.44 73 TYR A C 1
ATOM 566 O O . TYR A 1 73 ? -8.014 5.878 19.819 1.00 83.44 73 TYR A O 1
ATOM 574 N N . ILE A 1 74 ? -9.640 7.217 20.588 1.00 84.69 74 ILE A N 1
ATOM 575 C CA . ILE A 1 74 ? -10.204 7.501 19.256 1.00 84.69 74 ILE A CA 1
ATOM 576 C C . ILE A 1 74 ? -9.156 8.136 18.338 1.00 84.69 74 ILE A C 1
ATOM 578 O O . ILE A 1 74 ? -9.021 7.729 17.186 1.00 84.69 74 ILE A O 1
ATOM 582 N N . GLY A 1 75 ? -8.378 9.093 18.853 1.00 86.81 75 GLY A N 1
ATOM 583 C CA . GLY A 1 75 ? -7.305 9.723 18.081 1.00 86.81 75 GLY A CA 1
ATOM 584 C C . GLY A 1 75 ? -6.229 8.718 17.667 1.00 86.81 75 GLY A C 1
ATOM 585 O O . GLY A 1 75 ? -5.847 8.665 16.502 1.00 86.81 75 GLY A O 1
ATOM 586 N N . ALA A 1 76 ? -5.789 7.866 18.597 1.00 89.62 76 ALA A N 1
ATOM 587 C CA . ALA A 1 76 ? -4.799 6.827 18.317 1.00 89.62 76 ALA A CA 1
ATOM 588 C C . ALA A 1 76 ? -5.303 5.809 17.278 1.00 89.62 76 ALA A C 1
ATOM 590 O O . ALA A 1 76 ? -4.566 5.455 16.360 1.00 89.62 76 ALA A O 1
ATOM 591 N N . ALA A 1 77 ? -6.569 5.388 17.378 1.00 90.81 77 ALA A N 1
ATOM 592 C CA . ALA A 1 77 ? -7.209 4.517 16.397 1.00 90.81 77 ALA A CA 1
ATOM 593 C C . ALA A 1 77 ? -7.247 5.168 15.004 1.00 90.81 77 ALA A C 1
ATOM 595 O O . ALA A 1 77 ? -6.915 4.528 14.011 1.00 90.81 77 ALA A O 1
ATOM 596 N N . PHE A 1 78 ? -7.570 6.460 14.916 1.00 90.06 78 PHE A N 1
ATOM 597 C CA . PHE A 1 78 ? -7.573 7.173 13.639 1.00 90.06 78 PHE A CA 1
ATOM 598 C C . PHE A 1 78 ? -6.184 7.207 12.977 1.00 90.06 78 PHE A C 1
ATOM 600 O O . PHE A 1 78 ? -6.056 6.886 11.796 1.00 90.06 78 PHE A O 1
ATOM 607 N N . TYR A 1 79 ? -5.127 7.520 13.733 1.00 92.81 79 TYR A N 1
ATOM 608 C CA . TYR A 1 79 ? -3.762 7.503 13.194 1.00 92.81 79 TYR A CA 1
ATOM 609 C C . TYR A 1 79 ? -3.310 6.097 12.783 1.00 92.81 79 TYR A C 1
ATOM 611 O O . TYR A 1 79 ? -2.705 5.938 11.724 1.00 92.81 79 TYR A O 1
ATOM 619 N N . LEU A 1 80 ? -3.644 5.069 13.568 1.00 94.06 80 LEU A N 1
ATOM 620 C CA . LEU A 1 80 ? -3.346 3.679 13.211 1.00 94.06 80 LEU A CA 1
ATOM 621 C C . LEU A 1 80 ? -4.056 3.238 11.933 1.00 94.06 80 LEU A C 1
ATOM 623 O O . LEU A 1 80 ? -3.461 2.517 11.134 1.00 94.06 80 LEU A O 1
ATOM 627 N N . LEU A 1 81 ? -5.290 3.697 11.705 1.00 92.75 81 LEU A N 1
ATOM 628 C CA . LEU A 1 81 ? -5.991 3.446 10.451 1.00 92.75 81 LEU A CA 1
ATOM 629 C C . LEU A 1 81 ? -5.207 4.030 9.270 1.00 92.75 81 LEU A C 1
ATOM 631 O O . LEU A 1 81 ? -4.917 3.301 8.323 1.00 92.75 81 LEU A O 1
ATOM 635 N N . ILE A 1 82 ? -4.792 5.297 9.343 1.00 95.50 82 ILE A N 1
ATOM 636 C CA . ILE A 1 82 ? -4.000 5.939 8.279 1.00 95.50 82 ILE A CA 1
ATOM 637 C C . ILE A 1 82 ? -2.689 5.183 8.034 1.00 95.50 82 ILE A C 1
ATOM 639 O O . ILE A 1 82 ? -2.353 4.892 6.887 1.00 95.50 82 ILE A O 1
ATOM 643 N N . ILE A 1 83 ? -1.973 4.818 9.099 1.00 95.81 83 ILE A N 1
ATOM 644 C CA . ILE A 1 83 ? -0.719 4.058 9.009 1.00 95.81 83 ILE A CA 1
ATOM 645 C C . ILE A 1 83 ? -0.954 2.696 8.343 1.00 95.81 83 ILE A C 1
ATOM 647 O O . ILE A 1 83 ? -0.218 2.320 7.430 1.00 95.81 83 ILE A O 1
ATOM 651 N N . SER A 1 84 ? -2.006 1.978 8.746 1.00 95.00 84 SER A N 1
ATOM 652 C CA . SER A 1 84 ? -2.345 0.676 8.164 1.00 95.00 84 SER A CA 1
ATOM 653 C C . SER A 1 84 ? -2.652 0.776 6.668 1.00 95.00 84 SER A C 1
ATOM 655 O O . SER A 1 84 ? -2.129 -0.013 5.881 1.00 95.00 84 SER A O 1
ATOM 657 N N . LEU A 1 85 ? -3.413 1.795 6.252 1.00 94.88 85 LEU A N 1
ATOM 658 C CA . LEU A 1 85 ? -3.692 2.068 4.842 1.00 94.88 85 LEU A CA 1
ATOM 659 C C . LEU A 1 85 ? -2.411 2.414 4.078 1.00 94.88 85 LEU A C 1
ATOM 661 O O . LEU A 1 85 ? -2.212 1.919 2.970 1.00 94.88 85 LEU A O 1
ATOM 665 N N . GLY A 1 86 ? -1.511 3.192 4.684 1.00 96.75 86 GLY A N 1
ATOM 666 C CA . GLY A 1 86 ? -0.195 3.494 4.124 1.00 96.75 86 GLY A CA 1
ATOM 667 C C . GLY A 1 86 ? 0.609 2.229 3.818 1.00 96.75 86 GLY A C 1
ATOM 668 O O . GLY A 1 86 ? 1.083 2.060 2.695 1.00 96.75 86 GLY A O 1
ATOM 669 N N . PHE A 1 87 ? 0.698 1.292 4.765 1.00 96.62 87 PHE A N 1
ATOM 670 C CA . PHE A 1 87 ? 1.381 0.015 4.534 1.00 96.62 87 PHE A CA 1
ATOM 671 C C . PHE A 1 87 ? 0.710 -0.835 3.450 1.00 96.62 87 PHE A C 1
ATOM 673 O O . PHE A 1 87 ? 1.409 -1.424 2.626 1.00 96.62 87 PHE A O 1
ATOM 680 N N . ILE A 1 88 ? -0.624 -0.863 3.386 1.00 95.00 88 ILE A N 1
ATOM 681 C CA . ILE A 1 88 ? -1.358 -1.578 2.328 1.00 95.00 88 ILE A CA 1
ATOM 682 C C . ILE A 1 88 ? -1.048 -0.983 0.944 1.00 95.00 88 ILE A C 1
ATOM 684 O O . ILE A 1 88 ? -0.829 -1.726 -0.015 1.00 95.00 88 ILE A O 1
ATOM 688 N N . ILE A 1 89 ? -0.979 0.345 0.830 1.00 95.94 89 ILE A N 1
ATOM 689 C CA . ILE A 1 89 ? -0.622 1.026 -0.422 1.00 95.94 89 ILE A CA 1
ATOM 690 C C . ILE A 1 89 ? 0.818 0.690 -0.823 1.00 95.94 89 ILE A C 1
ATOM 692 O O . ILE A 1 89 ? 1.054 0.301 -1.967 1.00 95.94 89 ILE A O 1
ATOM 696 N N . LEU A 1 90 ? 1.769 0.777 0.112 1.00 96.31 90 LEU A N 1
ATOM 697 C CA . LEU A 1 90 ? 3.174 0.435 -0.141 1.00 96.31 90 LEU A CA 1
ATOM 698 C C . LEU A 1 90 ? 3.340 -1.032 -0.556 1.00 96.31 90 LEU A C 1
ATOM 700 O O . LEU A 1 90 ? 4.074 -1.322 -1.500 1.00 96.31 90 LEU A O 1
ATOM 704 N N . LYS A 1 91 ? 2.598 -1.954 0.074 1.00 94.31 91 LYS A N 1
ATOM 705 C CA . LYS A 1 91 ? 2.527 -3.365 -0.335 1.00 94.31 91 LYS A CA 1
ATOM 706 C C . LYS A 1 91 ? 2.104 -3.499 -1.796 1.00 94.31 91 LYS A C 1
ATOM 708 O O . LYS A 1 91 ? 2.740 -4.224 -2.556 1.00 94.31 91 LYS A O 1
ATOM 713 N N . ASN A 1 92 ? 1.030 -2.817 -2.188 1.00 92.00 92 ASN A N 1
ATOM 714 C CA . ASN A 1 92 ? 0.507 -2.891 -3.551 1.00 92.00 92 ASN A CA 1
ATOM 715 C C . ASN A 1 92 ? 1.502 -2.327 -4.573 1.00 92.00 92 ASN A C 1
ATOM 717 O O . ASN A 1 92 ? 1.702 -2.938 -5.620 1.00 92.00 92 ASN A O 1
ATOM 721 N N . GLN A 1 93 ? 2.168 -1.212 -4.259 1.00 94.00 93 GLN A N 1
ATOM 722 C CA . GLN A 1 93 ? 3.209 -0.651 -5.126 1.00 94.00 93 GLN A CA 1
ATOM 723 C C . GLN A 1 93 ? 4.408 -1.594 -5.269 1.00 94.00 93 GLN A C 1
ATOM 725 O O . GLN A 1 93 ? 4.898 -1.797 -6.378 1.00 94.00 93 GLN A O 1
ATOM 730 N N . ALA A 1 94 ? 4.847 -2.216 -4.173 1.00 93.38 94 ALA A N 1
ATOM 731 C CA . ALA A 1 94 ? 5.936 -3.186 -4.196 1.00 93.38 94 ALA A CA 1
ATOM 732 C C . ALA A 1 94 ? 5.594 -4.426 -5.040 1.00 93.38 94 ALA A C 1
ATOM 734 O O . ALA A 1 94 ? 6.412 -4.858 -5.851 1.00 93.38 94 ALA A O 1
ATOM 735 N N . ALA A 1 95 ? 4.378 -4.964 -4.896 1.00 91.62 95 ALA A N 1
ATOM 736 C CA . ALA A 1 95 ? 3.914 -6.113 -5.674 1.00 91.62 95 ALA A CA 1
ATOM 737 C C . ALA A 1 95 ? 3.820 -5.779 -7.168 1.00 91.62 95 ALA A C 1
ATOM 739 O O . ALA A 1 95 ? 4.244 -6.560 -8.019 1.00 91.62 95 ALA A O 1
ATOM 740 N N . PHE A 1 96 ? 3.314 -4.588 -7.491 1.00 91.31 96 PHE A N 1
ATOM 741 C CA . PHE A 1 96 ? 3.236 -4.105 -8.865 1.00 91.31 96 PHE A CA 1
ATOM 742 C C . PHE A 1 96 ? 4.622 -3.900 -9.491 1.00 91.31 96 PHE A C 1
ATOM 744 O O . PHE A 1 96 ? 4.841 -4.283 -10.642 1.00 91.31 96 PHE A O 1
ATOM 751 N N . GLY A 1 97 ? 5.567 -3.335 -8.734 1.00 90.12 97 GLY A N 1
ATOM 752 C CA . GLY A 1 97 ? 6.952 -3.160 -9.168 1.00 90.12 97 GLY A CA 1
ATOM 753 C C . GLY A 1 97 ? 7.625 -4.492 -9.495 1.00 90.12 97 GLY A C 1
ATOM 754 O O . GLY A 1 97 ? 8.180 -4.639 -10.582 1.00 90.12 97 GLY A O 1
ATOM 755 N N . ALA A 1 98 ? 7.489 -5.481 -8.606 1.00 89.62 98 ALA A N 1
ATOM 756 C CA . ALA A 1 98 ? 8.019 -6.829 -8.814 1.00 89.62 98 ALA A CA 1
ATOM 757 C C . ALA A 1 98 ? 7.397 -7.513 -10.046 1.00 89.62 98 ALA A C 1
ATOM 759 O O . ALA A 1 98 ? 8.109 -8.011 -10.916 1.00 89.62 98 ALA A O 1
ATOM 760 N N . ALA A 1 99 ? 6.069 -7.449 -10.193 1.00 88.69 99 ALA A N 1
ATOM 761 C CA . ALA A 1 99 ? 5.381 -8.018 -11.353 1.00 88.69 99 ALA A CA 1
ATOM 762 C C . ALA A 1 99 ? 5.810 -7.369 -12.684 1.00 88.69 99 ALA A C 1
ATOM 764 O O . ALA A 1 99 ? 5.865 -8.034 -13.722 1.00 88.69 99 ALA A O 1
ATOM 765 N N . SER A 1 100 ? 6.122 -6.071 -12.659 1.00 89.88 100 SER A N 1
ATOM 766 C CA . SER A 1 100 ? 6.459 -5.290 -13.854 1.00 89.88 100 SER A CA 1
ATOM 767 C C . SER A 1 100 ? 7.919 -5.421 -14.284 1.00 89.88 100 SER A C 1
ATOM 769 O O . SER A 1 100 ? 8.240 -5.098 -15.428 1.00 89.88 100 SER A O 1
ATOM 771 N N . GLU A 1 101 ? 8.808 -5.915 -13.420 1.00 88.31 101 GLU A N 1
ATOM 772 C CA . GLU A 1 101 ? 10.255 -5.946 -13.659 1.00 88.31 101 GLU A CA 1
ATOM 773 C C . GLU A 1 101 ? 10.620 -6.656 -14.971 1.00 88.31 101 GLU A C 1
ATOM 775 O O . GLU A 1 101 ? 11.353 -6.112 -15.800 1.00 88.31 101 GLU A O 1
ATOM 780 N N . LYS A 1 102 ? 10.025 -7.829 -15.232 1.00 81.62 102 LYS A N 1
ATOM 781 C CA . LYS A 1 102 ? 10.264 -8.585 -16.475 1.00 81.62 102 LYS A CA 1
ATOM 782 C C . LYS A 1 102 ? 9.841 -7.810 -17.723 1.00 81.62 102 LYS A C 1
ATOM 784 O O . LYS A 1 102 ? 10.523 -7.857 -18.743 1.00 81.62 102 LYS A O 1
ATOM 789 N N . HIS A 1 103 ? 8.710 -7.110 -17.661 1.00 86.25 103 HIS A N 1
ATOM 790 C CA . HIS A 1 103 ? 8.216 -6.322 -18.792 1.00 86.25 103 HIS A CA 1
ATOM 791 C C . HIS A 1 103 ? 9.083 -5.082 -19.019 1.00 86.25 103 HIS A C 1
ATOM 793 O O . HIS A 1 103 ? 9.442 -4.782 -20.159 1.00 86.25 103 HIS A O 1
ATOM 799 N N . LEU A 1 104 ? 9.486 -4.409 -17.940 1.00 87.62 104 LEU A N 1
ATOM 800 C CA . LEU A 1 104 ? 10.387 -3.263 -17.997 1.00 87.62 104 LEU A CA 1
ATOM 801 C C . LEU A 1 104 ? 11.758 -3.645 -18.561 1.00 87.62 104 LEU A C 1
ATOM 803 O O . LEU A 1 104 ? 12.289 -2.906 -19.387 1.00 87.62 104 LEU A O 1
ATOM 807 N N . ALA A 1 105 ? 12.296 -4.815 -18.208 1.00 88.44 105 ALA A N 1
ATOM 808 C CA . ALA A 1 105 ? 13.555 -5.308 -18.764 1.00 88.44 105 ALA A CA 1
ATOM 809 C C . ALA A 1 105 ? 13.491 -5.462 -20.294 1.00 88.44 105 ALA A C 1
ATOM 811 O O . ALA A 1 105 ? 14.364 -4.968 -21.008 1.00 88.44 105 ALA A O 1
ATOM 812 N N . VAL A 1 106 ? 12.423 -6.074 -20.820 1.00 91.25 106 VAL A N 1
ATOM 813 C CA . VAL A 1 106 ? 12.226 -6.235 -22.273 1.00 91.25 106 VAL A CA 1
ATOM 814 C C . VAL A 1 106 ? 12.085 -4.883 -22.975 1.00 91.25 106 VAL A C 1
ATOM 816 O O . VAL A 1 106 ? 12.655 -4.675 -24.048 1.00 91.25 106 VAL A O 1
ATOM 819 N N . ILE A 1 107 ? 11.334 -3.954 -22.381 1.00 91.81 107 ILE A N 1
ATOM 820 C CA . ILE A 1 107 ? 11.157 -2.604 -22.931 1.00 91.81 107 ILE A CA 1
ATOM 821 C C . ILE A 1 107 ? 12.495 -1.862 -22.967 1.00 91.81 107 ILE A C 1
ATOM 823 O O . ILE A 1 107 ? 12.824 -1.252 -23.983 1.00 91.81 107 ILE A O 1
ATOM 827 N N . ASN A 1 108 ? 13.288 -1.957 -21.900 1.00 91.44 108 ASN A N 1
ATOM 828 C CA . ASN A 1 108 ? 14.576 -1.281 -21.804 1.00 91.44 108 ASN A CA 1
ATOM 829 C C . ASN A 1 108 ? 15.579 -1.817 -22.841 1.00 91.44 108 ASN A C 1
ATOM 831 O O . ASN A 1 108 ? 16.256 -1.043 -23.513 1.00 91.44 108 ASN A O 1
ATOM 835 N N . LEU A 1 109 ? 15.606 -3.136 -23.059 1.00 92.62 109 LEU A N 1
ATOM 836 C CA . LEU A 1 109 ? 16.421 -3.745 -24.116 1.00 92.62 109 LEU A CA 1
ATOM 837 C C . LEU A 1 109 ? 16.016 -3.247 -25.511 1.00 92.62 109 LEU A C 1
ATOM 839 O O . LEU A 1 109 ? 16.871 -2.840 -26.298 1.00 92.62 109 LEU A O 1
ATOM 843 N N . LYS A 1 110 ? 14.710 -3.197 -25.807 1.00 92.56 110 LYS A N 1
ATOM 844 C CA . LYS A 1 110 ? 14.209 -2.654 -27.081 1.00 92.56 110 LYS A CA 1
ATOM 845 C C . LYS A 1 110 ? 14.553 -1.175 -27.257 1.00 92.56 110 LYS A C 1
ATOM 847 O O . LYS A 1 110 ? 14.893 -0.760 -28.364 1.00 92.56 110 LYS A O 1
ATOM 852 N N . ALA A 1 111 ? 14.478 -0.381 -26.190 1.00 92.62 111 ALA A N 1
ATOM 853 C CA . ALA A 1 111 ? 14.859 1.027 -26.226 1.00 92.62 111 ALA A CA 1
ATOM 854 C C . ALA A 1 111 ? 16.343 1.190 -26.593 1.00 92.62 111 ALA A C 1
ATOM 856 O O . ALA A 1 111 ? 16.663 1.925 -27.528 1.00 92.62 111 ALA A O 1
ATOM 857 N N . GLN A 1 112 ? 17.231 0.422 -25.955 1.00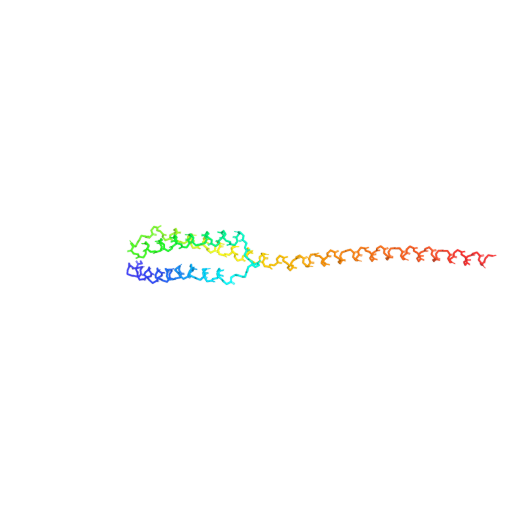 92.94 112 GLN A N 1
ATOM 858 C CA . GLN A 1 112 ? 18.666 0.431 -26.259 1.00 92.94 112 GLN A CA 1
ATOM 859 C C . GLN A 1 112 ? 18.972 -0.001 -27.700 1.00 92.94 112 GLN A C 1
ATOM 861 O O . GLN A 1 112 ? 19.821 0.595 -28.365 1.00 92.94 112 GLN A O 1
ATOM 866 N N . GLU A 1 113 ? 18.280 -1.018 -28.221 1.00 93.38 113 GLU A N 1
ATOM 867 C CA . GLU A 1 113 ? 18.427 -1.414 -29.625 1.00 93.38 113 GLU A CA 1
ATOM 868 C C . GLU A 1 113 ? 18.024 -0.297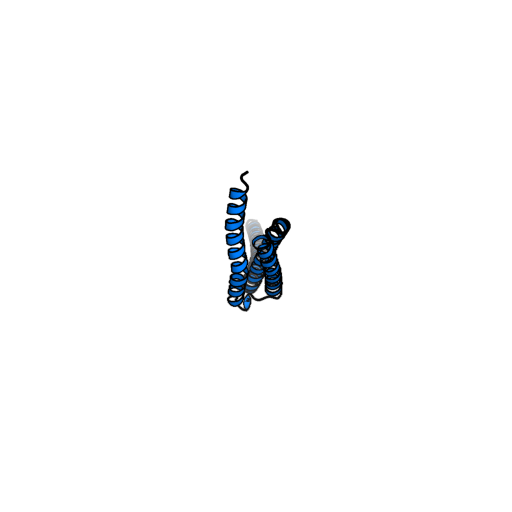 -30.588 1.00 93.38 113 GLU A C 1
ATOM 870 O O . GLU A 1 113 ? 18.709 -0.054 -31.585 1.00 93.38 113 GLU A O 1
ATOM 875 N N . LEU A 1 114 ? 16.914 0.390 -30.313 1.00 93.50 114 LEU A N 1
ATOM 876 C CA . LEU A 1 114 ? 16.449 1.496 -31.147 1.00 93.50 114 LEU A CA 1
ATOM 877 C C . LEU A 1 114 ? 17.424 2.676 -31.115 1.00 93.50 114 LEU A C 1
ATOM 879 O O . LEU A 1 114 ? 17.655 3.294 -32.156 1.00 93.50 114 LEU A O 1
ATOM 883 N N . GLU A 1 115 ? 18.030 2.968 -29.965 1.00 93.38 115 GLU A N 1
ATOM 884 C CA . GLU A 1 115 ? 19.076 3.988 -29.847 1.00 93.38 115 GLU A CA 1
ATOM 885 C C . GLU A 1 115 ? 20.321 3.636 -30.668 1.00 93.38 115 GLU A C 1
ATOM 887 O O . GLU A 1 115 ? 20.810 4.478 -31.429 1.00 93.38 115 GLU A O 1
ATOM 892 N N . LYS A 1 116 ? 20.785 2.380 -30.609 1.00 94.19 116 LYS A N 1
ATOM 893 C CA . LYS A 1 116 ? 21.906 1.901 -31.437 1.00 94.19 116 LYS A CA 1
ATOM 894 C C . LYS A 1 116 ? 21.601 2.034 -32.929 1.00 94.19 116 LYS A C 1
ATOM 896 O O . LYS A 1 116 ? 22.377 2.652 -33.657 1.00 94.19 116 LYS A O 1
ATOM 901 N N . ARG A 1 117 ? 20.428 1.568 -33.376 1.00 93.25 117 ARG A N 1
ATOM 902 C CA . ARG A 1 117 ? 20.005 1.672 -34.786 1.00 93.25 117 ARG A CA 1
ATOM 903 C C . ARG A 1 117 ? 19.887 3.122 -35.257 1.00 93.25 117 ARG A C 1
ATOM 905 O O . ARG A 1 117 ? 20.226 3.423 -36.401 1.00 93.25 117 ARG A O 1
ATOM 912 N N . LYS A 1 118 ? 19.401 4.038 -34.408 1.00 93.75 118 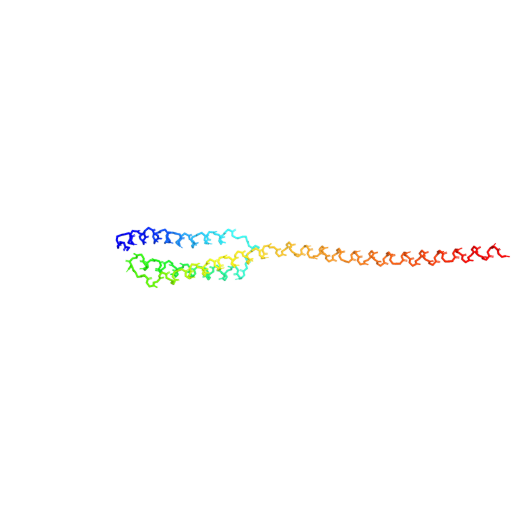LYS A N 1
ATOM 913 C CA . LYS A 1 118 ? 19.351 5.475 -34.731 1.00 93.75 118 LYS A CA 1
ATOM 914 C C . LYS A 1 118 ? 20.755 6.045 -34.935 1.00 93.75 118 LYS A C 1
ATOM 916 O O . LYS A 1 118 ? 20.974 6.748 -35.921 1.00 93.75 118 LYS A O 1
ATOM 921 N N . LYS A 1 119 ? 21.702 5.702 -34.057 1.00 93.62 119 LYS A N 1
ATOM 922 C CA . LYS A 1 119 ? 23.101 6.148 -34.148 1.00 93.62 119 LYS A CA 1
ATOM 923 C C . LYS A 1 119 ? 23.794 5.618 -35.407 1.00 93.62 119 LYS A C 1
ATOM 925 O O . LYS A 1 119 ? 24.436 6.385 -36.121 1.00 93.62 119 LYS A O 1
ATOM 930 N N . GLU A 1 120 ? 23.599 4.342 -35.732 1.00 92.88 120 GLU A N 1
ATOM 931 C CA . GLU A 1 120 ? 24.112 3.729 -36.966 1.00 92.88 120 GLU A CA 1
ATOM 932 C C . GLU A 1 120 ? 23.548 4.403 -38.220 1.00 92.88 120 GLU A C 1
ATOM 934 O O . GLU A 1 120 ? 24.301 4.761 -39.125 1.00 92.88 120 GLU A O 1
ATOM 939 N N . ARG A 1 121 ? 22.232 4.657 -38.269 1.00 92.12 121 ARG A N 1
ATOM 940 C CA . ARG A 1 121 ? 21.618 5.373 -39.399 1.00 92.12 121 ARG A CA 1
ATOM 941 C C . ARG A 1 121 ? 22.168 6.786 -39.555 1.00 92.12 121 ARG A C 1
ATOM 943 O O . ARG A 1 121 ? 22.399 7.206 -40.684 1.00 92.12 121 ARG A O 1
ATOM 950 N N . GLN A 1 122 ? 22.395 7.513 -38.461 1.00 92.56 122 GLN A N 1
ATOM 951 C CA . GLN A 1 122 ? 23.001 8.847 -38.525 1.00 92.56 122 GLN A CA 1
ATOM 952 C C . GLN A 1 122 ? 24.419 8.801 -39.101 1.00 92.56 122 GLN A C 1
ATOM 954 O O . GLN A 1 122 ? 24.733 9.600 -39.980 1.00 92.56 122 GLN A O 1
ATOM 959 N N . LEU A 1 123 ? 25.240 7.838 -38.677 1.00 92.69 123 LEU A N 1
ATOM 960 C CA . LEU A 1 123 ? 26.580 7.614 -39.232 1.00 92.69 123 LEU A CA 1
ATOM 961 C C . LEU A 1 123 ? 26.535 7.300 -40.733 1.00 92.69 123 LEU A C 1
ATOM 963 O O . LEU A 1 123 ? 27.267 7.908 -41.511 1.00 92.69 123 LEU A O 1
ATOM 967 N N . ILE A 1 124 ? 25.637 6.405 -41.158 1.00 93.31 124 ILE A N 1
ATOM 968 C CA . ILE A 1 124 ? 25.467 6.054 -42.576 1.00 93.31 124 ILE A CA 1
ATOM 969 C C . ILE A 1 124 ? 25.028 7.276 -43.392 1.00 93.31 124 ILE A C 1
ATOM 971 O O . ILE A 1 124 ? 25.557 7.514 -44.477 1.00 93.31 124 ILE A O 1
ATOM 975 N N . LEU A 1 125 ? 24.089 8.078 -42.883 1.00 91.62 125 LEU A N 1
ATOM 976 C CA . LEU A 1 125 ? 23.626 9.291 -43.562 1.00 91.62 125 LEU A CA 1
ATOM 977 C C . LEU A 1 125 ? 24.735 10.343 -43.676 1.00 91.62 125 LEU A C 1
ATOM 979 O O . LEU A 1 125 ? 24.884 10.942 -44.741 1.00 91.62 125 LEU A O 1
ATOM 983 N N . GLN A 1 126 ? 25.543 10.535 -42.631 1.00 90.88 126 GLN A N 1
ATOM 984 C CA . GLN A 1 126 ? 26.712 11.417 -42.685 1.00 90.88 126 GLN A CA 1
ATOM 985 C C . GLN A 1 126 ? 27.729 10.930 -43.725 1.00 90.88 126 GLN A C 1
ATOM 987 O O . GLN A 1 126 ? 28.155 11.710 -44.576 1.00 90.88 126 GLN A O 1
ATOM 992 N N . ALA A 1 127 ? 28.051 9.634 -43.732 1.00 90.12 127 ALA A N 1
ATOM 993 C CA . ALA A 1 127 ? 28.961 9.046 -44.713 1.00 90.12 127 ALA A CA 1
ATOM 994 C C . ALA A 1 127 ? 28.438 9.190 -46.156 1.00 90.12 127 ALA A C 1
ATOM 996 O O . ALA A 1 127 ? 29.198 9.528 -47.066 1.00 90.12 127 ALA A O 1
ATOM 997 N N . LEU A 1 128 ? 27.133 8.993 -46.378 1.00 90.25 128 LEU A N 1
ATOM 998 C CA . LEU A 1 128 ? 26.497 9.189 -47.684 1.00 90.25 128 LEU A CA 1
ATOM 999 C C . LEU A 1 128 ? 26.514 10.655 -48.134 1.00 90.25 128 LEU A C 1
ATOM 1001 O O . LEU A 1 128 ? 26.752 10.908 -49.317 1.00 90.25 128 LEU A O 1
ATOM 1005 N N . MET A 1 129 ? 26.291 11.613 -47.227 1.00 90.06 129 MET A N 1
ATOM 1006 C CA . MET A 1 129 ? 26.397 13.042 -47.545 1.00 90.06 129 MET A CA 1
ATOM 1007 C C . MET A 1 129 ? 27.819 13.419 -47.961 1.00 90.06 129 MET A C 1
ATOM 1009 O O . MET A 1 129 ? 27.993 14.049 -49.003 1.00 90.06 129 MET A O 1
ATOM 1013 N N . VAL A 1 130 ? 28.834 12.963 -47.219 1.00 89.19 130 VAL A N 1
ATOM 1014 C CA . VAL A 1 130 ? 30.248 13.193 -47.563 1.00 89.19 130 VAL A CA 1
ATOM 1015 C C . VAL A 1 130 ? 30.587 12.565 -48.915 1.00 89.19 130 VAL A C 1
ATOM 1017 O O . VAL A 1 130 ? 31.166 13.226 -49.777 1.00 89.19 130 VAL A O 1
ATOM 1020 N N . ARG A 1 131 ? 30.165 11.318 -49.162 1.00 89.56 131 ARG A N 1
ATOM 1021 C CA . ARG A 1 131 ? 30.409 10.637 -50.443 1.00 89.56 131 ARG A CA 1
ATOM 1022 C C . ARG A 1 131 ? 29.767 11.377 -51.618 1.00 89.56 131 ARG A C 1
ATOM 1024 O O . ARG A 1 131 ? 30.417 11.552 -52.650 1.00 89.56 131 ARG A O 1
ATOM 1031 N N . LYS A 1 132 ? 28.514 11.823 -51.475 1.00 86.25 132 LYS A N 1
ATOM 1032 C CA . LYS A 1 132 ? 27.827 12.628 -52.499 1.00 86.25 132 LYS A CA 1
ATOM 1033 C C . LYS A 1 132 ? 28.529 13.963 -52.738 1.00 86.25 132 LYS A C 1
ATOM 1035 O O . LYS A 1 132 ? 28.679 14.342 -53.894 1.00 86.25 132 LYS A O 1
ATOM 1040 N N . PHE A 1 133 ? 28.988 14.636 -51.683 1.00 87.50 133 PHE A N 1
ATOM 1041 C CA . PHE A 1 133 ? 29.723 15.897 -51.796 1.00 87.50 133 PHE A CA 1
ATOM 1042 C C . PHE A 1 133 ? 31.031 15.727 -52.579 1.00 87.50 133 PHE A C 1
ATOM 1044 O O . PHE A 1 133 ? 31.257 16.443 -53.550 1.00 87.50 133 PHE A O 1
ATOM 1051 N N . ILE A 1 134 ? 31.844 14.721 -52.233 1.00 85.88 134 ILE A N 1
ATOM 1052 C CA . ILE A 1 134 ? 33.102 14.424 -52.938 1.00 85.88 134 ILE A CA 1
ATOM 1053 C C . ILE A 1 134 ? 32.834 14.068 -54.403 1.00 85.88 134 ILE A C 1
ATOM 1055 O O . ILE A 1 134 ? 33.476 14.608 -55.297 1.00 85.88 134 ILE A O 1
ATOM 1059 N N . THR A 1 135 ? 31.861 13.191 -54.666 1.00 84.38 135 THR A N 1
ATOM 1060 C CA . THR A 1 135 ? 31.555 12.755 -56.039 1.00 84.38 135 THR A CA 1
ATOM 1061 C C . THR A 1 135 ? 31.028 13.918 -56.883 1.00 84.38 135 THR A C 1
ATOM 1063 O O . THR A 1 135 ? 31.426 14.066 -58.034 1.00 84.38 135 THR A O 1
ATOM 1066 N N . GLY A 1 136 ? 30.185 14.781 -56.306 1.00 81.44 136 GLY A N 1
ATOM 1067 C CA . GLY A 1 136 ? 29.702 15.997 -56.962 1.00 81.44 136 GLY A CA 1
ATOM 1068 C C . GLY A 1 136 ? 30.823 16.990 -57.269 1.00 81.44 136 GLY A C 1
ATOM 1069 O O . GLY A 1 136 ? 30.879 17.518 -58.376 1.00 81.44 136 GLY A O 1
ATOM 1070 N N . TYR A 1 137 ? 31.749 17.198 -56.330 1.00 79.38 137 TYR A N 1
ATOM 1071 C CA . TYR A 1 137 ? 32.902 18.078 -56.526 1.00 79.38 137 TYR A CA 1
ATOM 1072 C C . TYR A 1 137 ? 33.838 17.563 -57.627 1.00 79.38 137 TYR A C 1
ATOM 1074 O O . TYR A 1 137 ? 34.196 18.308 -58.535 1.00 79.38 137 TYR A O 1
ATOM 1082 N N . VAL A 1 138 ? 34.177 16.271 -57.605 1.00 81.19 138 VAL A N 1
ATOM 1083 C CA . VAL A 1 138 ? 35.019 15.640 -58.634 1.00 81.19 138 VAL A CA 1
ATOM 1084 C C . VAL A 1 138 ? 34.373 15.750 -60.017 1.00 81.19 138 VAL A C 1
ATOM 1086 O O . VAL A 1 138 ? 35.039 16.135 -60.976 1.00 81.19 138 VAL A O 1
ATOM 1089 N N . LEU A 1 139 ? 33.068 15.486 -60.125 1.00 78.19 139 LEU A N 1
ATOM 1090 C CA . LEU A 1 139 ? 32.340 15.602 -61.390 1.00 78.19 139 LEU A CA 1
ATOM 1091 C C . LEU A 1 139 ? 32.312 17.050 -61.907 1.00 78.19 139 LEU A C 1
ATOM 1093 O O . LEU A 1 139 ? 32.415 17.281 -63.111 1.00 78.19 139 LEU A O 1
ATOM 1097 N N . HIS A 1 140 ? 32.206 18.030 -61.005 1.00 81.12 140 HIS A N 1
ATOM 1098 C CA . HIS A 1 140 ? 32.242 19.444 -61.362 1.00 81.12 140 HIS A CA 1
ATOM 1099 C C . HIS A 1 140 ? 33.616 19.875 -61.894 1.00 81.12 140 HIS A C 1
ATOM 1101 O O . HIS A 1 140 ? 33.675 20.543 -62.927 1.00 81.12 140 HIS A O 1
ATOM 1107 N N . VAL A 1 141 ? 34.703 19.447 -61.244 1.00 78.50 141 VAL A N 1
ATOM 1108 C CA . VAL A 1 141 ? 36.085 19.733 -61.670 1.00 78.50 141 VAL A CA 1
ATOM 1109 C C . VAL A 1 141 ? 36.396 19.092 -63.025 1.00 78.50 141 VAL A C 1
ATOM 1111 O O . VAL A 1 141 ? 36.957 19.754 -63.895 1.00 78.50 141 VAL A O 1
ATOM 1114 N N . ILE A 1 142 ? 35.981 17.840 -63.244 1.00 79.31 142 ILE A N 1
ATOM 1115 C CA . ILE A 1 142 ? 36.155 17.151 -64.535 1.00 79.31 142 ILE A CA 1
ATOM 1116 C C . ILE A 1 142 ? 35.430 17.902 -65.661 1.00 79.31 142 ILE A C 1
ATOM 1118 O O . ILE A 1 142 ? 36.008 18.132 -66.720 1.00 79.31 142 ILE A O 1
ATOM 1122 N N . ASN A 1 143 ? 34.189 18.341 -65.428 1.00 79.06 143 ASN A N 1
ATOM 1123 C CA . ASN A 1 143 ? 33.434 19.125 -66.412 1.00 79.06 143 ASN A CA 1
ATOM 1124 C C . ASN A 1 143 ? 34.068 20.490 -66.715 1.00 79.06 143 ASN A C 1
ATOM 1126 O O . ASN A 1 143 ? 33.916 20.998 -67.824 1.00 79.06 143 ASN A O 1
ATOM 1130 N N . LEU A 1 144 ? 34.750 21.095 -65.740 1.00 80.44 144 LEU A N 1
ATOM 1131 C CA . LEU A 1 144 ? 35.459 22.356 -65.934 1.00 80.44 144 LEU A CA 1
ATOM 1132 C C . LEU A 1 144 ? 36.716 22.160 -66.795 1.00 80.44 144 LEU A C 1
ATOM 1134 O O . LEU A 1 144 ? 36.971 22.972 -67.676 1.00 80.44 144 LEU A O 1
ATOM 1138 N N . MET A 1 145 ? 37.456 21.064 -66.587 1.00 73.69 145 MET A N 1
ATOM 1139 C CA . MET A 1 145 ? 38.632 20.734 -67.402 1.00 73.69 145 MET A CA 1
ATOM 1140 C C . MET A 1 145 ? 38.283 20.357 -68.845 1.00 73.69 145 MET A C 1
ATOM 1142 O O . MET A 1 145 ? 39.036 20.689 -69.745 1.00 73.69 145 MET A O 1
ATOM 1146 N N . LEU A 1 146 ? 37.147 19.694 -69.085 1.00 74.88 146 LEU A N 1
ATOM 1147 C CA . LEU A 1 146 ? 36.687 19.329 -70.436 1.00 74.88 146 LEU A CA 1
ATOM 1148 C C . LEU A 1 146 ? 36.155 20.516 -71.263 1.00 74.88 146 LEU A C 1
ATOM 1150 O O . LEU A 1 146 ? 35.878 20.348 -72.448 1.00 74.88 146 LEU A O 1
ATOM 1154 N N . ARG A 1 147 ? 35.954 21.689 -70.647 1.00 70.25 147 ARG A N 1
ATOM 1155 C CA . ARG A 1 147 ? 35.493 22.922 -71.314 1.00 70.25 147 ARG A CA 1
ATOM 1156 C C . ARG A 1 147 ? 36.618 23.919 -71.630 1.00 70.25 147 ARG A C 1
ATOM 1158 O O . ARG A 1 147 ? 36.315 24.971 -72.190 1.00 70.25 147 ARG A O 1
ATOM 1165 N N . LEU A 1 148 ? 37.857 23.611 -71.247 1.00 60.25 148 LEU A N 1
ATOM 1166 C CA . LEU A 1 148 ? 39.083 24.349 -71.580 1.00 60.25 148 LEU A CA 1
ATOM 1167 C C . LEU A 1 148 ? 39.796 23.663 -72.747 1.00 60.25 148 LEU A C 1
ATOM 1169 O O . LEU A 1 148 ? 40.358 24.404 -73.579 1.00 60.25 148 LEU A O 1
#

Foldseek 3Di:
DDPVVVVVCLQVVLVVQLVVLVVVLVVLVVVVVPQDPLLDDPLLVVLSVQLNVLSVVLNVLSCCCNVVVPPVSVVVSVVSVVSSVVSVVSSVVSSVCSNCVVVVVVVVVVVVVVVVVVVVVVVVVVVVVVVCVVVVVVVVVVVVVVVD